Protein AF-W1I745-F1 (afdb_monomer)

pLDDT: mean 85.48, std 14.62, range [46.69, 97.88]

Solvent-accessible surface area (backbone atoms only — not comparable to full-atom values): 7265 Å² total; per-residue (Å²): 110,53,66,64,87,80,45,58,71,69,59,44,47,53,53,46,54,52,51,52,47,44,64,73,77,44,96,63,51,61,62,57,53,10,60,77,70,38,34,46,48,69,54,46,54,50,46,50,76,74,48,54,85,74,51,76,89,63,83,77,74,66,71,65,81,65,77,73,42,72,64,54,53,50,52,51,52,50,49,53,52,51,51,55,50,52,51,51,51,54,49,52,51,52,50,52,52,51,53,53,48,53,53,48,30,69,76,68,74,45,89,79,73,82,69,93,76,77,77,130

Radius of gyration: 29.62 Å; Cα contacts (8 Å, |Δi|>4): 57; chains: 1; bounding box: 60×28×73 Å

Nearest PDB structures (foldseek):
  7bhy-assembly2_C-2  TM=8.390E-01  e=2.705E-01  Bacillus subtilis subsp. subtilis str. 168
  1trr-assembly1_A  TM=7.266E-01  e=6.051E-01  Escherichia coli
  5duk-assembly1_B  TM=6.793E-01  e=5.394E-01  Thermoplasmatales archaeon SCGC AB-539-N05
  6fal-assembly1_A  TM=7.592E-01  e=2.025E+00  Escherichia coli
  6kta-assembly1_A  TM=5.229E-01  e=1.704E+00  Halalkalibacterium halodurans C-125

Structure (mmCIF, N/CA/C/O backbone):
data_AF-W1I745-F1
#
_entry.id   AF-W1I745-F1
#
loop_
_atom_site.group_PDB
_atom_site.id
_atom_site.type_symbol
_atom_site.label_atom_id
_atom_site.label_alt_id
_atom_site.label_comp_id
_atom_site.label_asym_id
_atom_site.label_entity_id
_atom_site.label_seq_id
_atom_site.pdbx_PDB_ins_code
_atom_site.Cartn_x
_atom_site.Cartn_y
_atom_site.Cartn_z
_atom_site.occupancy
_atom_site.B_iso_or_equiv
_atom_site.auth_seq_id
_atom_site.auth_comp_id
_atom_site.auth_asym_id
_atom_site.auth_atom_id
_atom_site.pdbx_PDB_model_num
ATOM 1 N N . MET A 1 1 ? 16.966 -16.358 -19.718 1.00 76.12 1 MET A N 1
ATOM 2 C CA . MET A 1 1 ? 16.629 -15.044 -20.311 1.00 76.12 1 MET A CA 1
ATOM 3 C C . MET A 1 1 ? 17.033 -15.021 -21.774 1.00 76.12 1 MET A C 1
ATOM 5 O O . MET A 1 1 ? 18.082 -15.553 -22.126 1.00 76.12 1 MET A O 1
ATOM 9 N N . ILE A 1 2 ? 16.193 -14.432 -22.615 1.00 85.62 2 ILE A N 1
ATOM 10 C CA . ILE A 1 2 ? 16.365 -14.340 -24.061 1.00 85.62 2 ILE A CA 1
ATOM 11 C C . ILE A 1 2 ? 17.478 -13.334 -24.376 1.00 85.62 2 ILE A C 1
ATOM 13 O O . ILE A 1 2 ? 17.542 -12.247 -23.798 1.00 85.62 2 ILE A O 1
ATOM 17 N N . LYS A 1 3 ? 18.360 -13.678 -25.321 1.00 87.69 3 LYS A N 1
ATOM 18 C CA . LYS A 1 3 ? 19.353 -12.741 -25.859 1.00 87.69 3 LYS A CA 1
ATOM 19 C C . LYS A 1 3 ? 18.639 -11.718 -26.746 1.00 87.69 3 LYS A C 1
ATOM 21 O O . LYS A 1 3 ? 18.401 -11.967 -27.922 1.00 87.69 3 LYS A O 1
ATOM 26 N N . PHE A 1 4 ? 18.303 -10.558 -26.187 1.00 86.69 4 PHE A N 1
ATOM 27 C CA . PHE A 1 4 ? 17.537 -9.519 -26.885 1.00 86.69 4 PHE A CA 1
ATOM 28 C C . PHE A 1 4 ? 18.124 -9.148 -28.256 1.00 86.69 4 PHE A C 1
ATOM 30 O O . PHE A 1 4 ? 17.391 -9.050 -29.233 1.00 86.69 4 PHE A O 1
ATOM 37 N N . GLN A 1 5 ? 19.450 -9.018 -28.364 1.00 86.56 5 GLN A N 1
ATOM 38 C CA . GLN A 1 5 ? 20.110 -8.602 -29.609 1.00 86.56 5 GLN A CA 1
ATOM 39 C C . GLN A 1 5 ? 20.100 -9.658 -30.722 1.00 86.56 5 GLN A C 1
ATOM 41 O O . GLN A 1 5 ? 20.265 -9.296 -31.883 1.00 86.56 5 GLN A O 1
ATOM 46 N N . SER A 1 6 ? 19.878 -10.938 -30.403 1.00 89.56 6 SER A N 1
ATOM 47 C CA . SER A 1 6 ? 19.775 -11.998 -31.415 1.00 89.56 6 SER A CA 1
ATOM 48 C C . SER A 1 6 ? 18.359 -12.161 -31.972 1.00 89.56 6 SER A C 1
ATOM 50 O O . SER A 1 6 ? 18.127 -13.034 -32.803 1.00 89.56 6 SER A O 1
ATOM 52 N N . LEU A 1 7 ? 17.393 -11.369 -31.497 1.00 91.44 7 LEU A N 1
ATOM 53 C CA . LEU A 1 7 ? 16.012 -11.448 -31.953 1.00 91.44 7 LEU A CA 1
ATOM 54 C C . LEU A 1 7 ? 15.789 -10.666 -33.260 1.00 91.44 7 LEU A C 1
ATOM 56 O O . LEU A 1 7 ? 16.389 -9.604 -33.467 1.00 91.44 7 LEU A O 1
ATOM 60 N N . PRO A 1 8 ? 14.851 -11.123 -34.112 1.00 93.88 8 PRO A N 1
ATOM 61 C CA . PRO A 1 8 ? 14.378 -10.351 -35.254 1.00 93.88 8 PRO A CA 1
ATOM 62 C C . PRO A 1 8 ? 13.912 -8.949 -34.848 1.00 93.88 8 PRO A C 1
ATOM 64 O O . PRO A 1 8 ? 13.378 -8.749 -33.754 1.00 93.88 8 PRO A O 1
ATOM 67 N N . ARG A 1 9 ? 14.062 -7.973 -35.754 1.00 91.94 9 ARG A N 1
ATOM 68 C CA . ARG A 1 9 ? 13.748 -6.556 -35.491 1.00 91.94 9 ARG A CA 1
ATOM 69 C C . ARG A 1 9 ? 12.343 -6.346 -34.911 1.00 91.94 9 ARG A C 1
ATOM 71 O O . ARG A 1 9 ? 12.217 -5.617 -33.937 1.00 91.94 9 ARG A O 1
ATOM 78 N N . HIS A 1 10 ? 11.329 -7.026 -35.447 1.00 93.44 10 HIS A N 1
ATOM 79 C CA . HIS A 1 10 ? 9.949 -6.923 -34.958 1.00 93.44 10 HIS A CA 1
ATOM 80 C C . HIS A 1 10 ? 9.793 -7.419 -33.511 1.00 93.44 10 HIS A C 1
ATOM 82 O O . HIS A 1 10 ? 9.121 -6.776 -32.715 1.00 93.44 10 HIS A O 1
ATOM 88 N N . LYS A 1 11 ? 10.471 -8.513 -33.128 1.00 93.00 11 LYS A N 1
ATOM 89 C CA . LYS A 1 11 ? 10.430 -9.027 -31.748 1.00 93.00 11 LYS A CA 1
ATOM 90 C C . LYS A 1 11 ? 11.156 -8.104 -30.774 1.00 93.00 11 LYS A C 1
ATOM 92 O O . LYS A 1 11 ? 10.702 -7.931 -29.650 1.00 93.00 11 LYS A O 1
ATOM 97 N N . ARG A 1 12 ? 12.269 -7.493 -31.202 1.00 93.44 12 ARG A N 1
ATOM 98 C CA . ARG A 1 12 ? 12.967 -6.480 -30.393 1.00 93.44 12 ARG A CA 1
ATOM 99 C C . ARG A 1 12 ? 12.101 -5.250 -30.154 1.00 93.44 12 ARG A C 1
ATOM 101 O O . ARG A 1 12 ? 12.136 -4.715 -29.053 1.00 93.44 12 ARG A O 1
ATOM 108 N N . GLN A 1 13 ? 11.348 -4.827 -31.167 1.00 93.44 13 GLN A N 1
ATOM 109 C CA . GLN A 1 13 ? 10.419 -3.710 -31.034 1.00 93.44 13 GLN A CA 1
ATOM 110 C C . GLN A 1 13 ? 9.292 -4.051 -30.054 1.00 93.44 13 GLN A C 1
ATOM 112 O O . GLN A 1 13 ? 9.110 -3.320 -29.096 1.00 93.44 13 GLN A O 1
ATOM 117 N N . ALA A 1 14 ? 8.651 -5.214 -30.201 1.00 95.19 14 ALA A N 1
ATOM 118 C CA . ALA A 1 14 ? 7.588 -5.642 -29.291 1.00 95.19 14 ALA A CA 1
ATOM 119 C C . ALA A 1 14 ? 8.040 -5.686 -27.818 1.00 95.19 14 ALA A C 1
ATOM 121 O O . ALA A 1 14 ? 7.350 -5.179 -26.943 1.00 95.19 14 ALA A O 1
ATOM 122 N N . ILE A 1 15 ? 9.230 -6.237 -27.543 1.00 95.06 15 ILE A N 1
ATOM 123 C CA . ILE A 1 15 ? 9.796 -6.246 -26.184 1.00 95.06 15 ILE A CA 1
ATOM 124 C C . ILE A 1 15 ? 10.091 -4.822 -25.702 1.00 95.06 15 ILE A C 1
ATOM 126 O O . ILE A 1 15 ? 9.866 -4.515 -24.539 1.00 95.06 15 ILE A O 1
ATOM 130 N N . ARG A 1 16 ? 10.615 -3.949 -26.571 1.00 94.69 16 ARG A N 1
ATOM 131 C CA . ARG A 1 16 ? 10.884 -2.552 -26.212 1.00 94.69 16 ARG A CA 1
ATOM 132 C C . ARG A 1 16 ? 9.602 -1.839 -25.796 1.00 94.69 16 ARG A C 1
ATOM 134 O O . ARG A 1 16 ? 9.600 -1.214 -24.741 1.00 94.69 16 ARG A O 1
ATOM 141 N N . ASP A 1 17 ? 8.561 -1.946 -26.612 1.00 94.38 17 ASP A N 1
ATOM 142 C CA . ASP A 1 17 ? 7.283 -1.277 -26.381 1.00 94.38 17 ASP A CA 1
ATOM 143 C C . ASP A 1 17 ? 6.659 -1.765 -25.069 1.00 94.38 17 ASP A C 1
ATOM 145 O O . ASP A 1 17 ? 6.230 -0.956 -24.251 1.00 94.38 17 ASP A O 1
ATOM 149 N N . GLU A 1 18 ? 6.719 -3.072 -24.807 1.00 94.75 18 GLU A N 1
ATOM 150 C CA . GLU A 1 18 ? 6.193 -3.659 -23.574 1.00 94.75 18 GLU A CA 1
ATOM 151 C C . GLU A 1 18 ? 6.995 -3.255 -22.326 1.00 94.75 18 GLU A C 1
ATOM 153 O O . GLU A 1 18 ? 6.412 -2.929 -21.292 1.00 94.75 18 GLU A O 1
ATOM 158 N N . VAL A 1 19 ? 8.331 -3.194 -22.417 1.00 95.00 19 VAL A N 1
ATOM 159 C CA . VAL A 1 19 ? 9.179 -2.678 -21.328 1.00 95.00 19 VAL A CA 1
ATOM 160 C C . VAL A 1 19 ? 8.860 -1.215 -21.025 1.00 95.00 19 VAL A C 1
ATOM 162 O O . VAL A 1 19 ? 8.768 -0.845 -19.855 1.00 95.00 19 VAL A O 1
ATOM 165 N N . LEU A 1 20 ? 8.694 -0.381 -22.054 1.00 93.00 20 LEU A N 1
ATOM 166 C CA . LEU A 1 20 ? 8.358 1.033 -21.880 1.00 93.00 20 LEU A CA 1
ATOM 167 C C . LEU A 1 20 ? 6.952 1.213 -21.297 1.00 93.00 20 LEU A C 1
ATOM 169 O O . LEU A 1 20 ? 6.774 2.043 -20.409 1.00 93.00 20 LEU A O 1
ATOM 173 N N . ARG A 1 21 ? 5.987 0.395 -21.732 1.00 92.31 21 ARG A N 1
ATOM 174 C CA . ARG A 1 21 ? 4.629 0.361 -21.185 1.00 92.31 21 ARG A CA 1
ATOM 175 C C . ARG A 1 21 ? 4.633 0.006 -19.699 1.00 92.31 21 ARG A C 1
ATOM 177 O O . ARG A 1 21 ? 4.096 0.761 -18.897 1.00 92.31 21 ARG A O 1
ATOM 184 N N . MET A 1 22 ? 5.296 -1.087 -19.307 1.00 91.50 22 MET A N 1
ATOM 185 C CA . MET A 1 22 ? 5.408 -1.469 -17.891 1.00 91.50 22 MET A CA 1
ATOM 186 C C . MET A 1 22 ? 6.117 -0.395 -17.066 1.00 91.50 22 MET A C 1
ATOM 188 O O . MET A 1 22 ? 5.673 -0.082 -15.967 1.00 91.50 22 MET A O 1
ATOM 192 N N . TYR A 1 23 ? 7.187 0.200 -17.598 1.00 89.94 23 TYR A N 1
ATOM 193 C CA . TYR A 1 23 ? 7.904 1.281 -16.923 1.00 89.94 23 TYR A CA 1
ATOM 194 C C . TYR A 1 23 ? 7.030 2.525 -16.680 1.00 89.94 23 TYR A C 1
ATOM 196 O O . TYR A 1 23 ? 7.215 3.200 -15.671 1.00 89.94 23 TYR A O 1
ATOM 204 N N . ALA A 1 24 ? 6.103 2.839 -17.591 1.00 87.06 24 ALA A N 1
ATOM 205 C CA . ALA A 1 24 ? 5.233 4.010 -17.485 1.00 87.06 24 ALA A CA 1
ATOM 206 C C . ALA A 1 24 ? 3.954 3.757 -16.668 1.00 87.06 24 ALA A C 1
ATOM 208 O O . ALA A 1 24 ? 3.486 4.653 -15.970 1.00 87.06 24 ALA A O 1
ATOM 209 N N . GLU A 1 25 ? 3.377 2.558 -16.768 1.00 87.50 25 GLU A N 1
ATOM 210 C CA . GLU A 1 25 ? 2.040 2.247 -16.240 1.00 87.50 25 GLU A CA 1
ATOM 211 C C . GLU A 1 25 ? 2.058 1.487 -14.906 1.00 87.50 25 GLU A C 1
ATOM 213 O O . GLU A 1 25 ? 1.020 1.384 -14.252 1.00 87.50 25 GLU A O 1
ATOM 218 N N . THR A 1 26 ? 3.200 0.923 -14.496 1.00 85.06 26 THR A N 1
ATOM 219 C CA . THR A 1 26 ? 3.286 0.039 -13.321 1.00 85.06 26 THR A CA 1
ATOM 220 C C . THR A 1 26 ? 4.376 0.473 -12.340 1.00 85.06 26 THR A C 1
ATOM 222 O O . THR A 1 26 ? 5.390 1.038 -12.735 1.00 85.06 26 THR A O 1
ATOM 225 N N . ASP A 1 27 ? 4.207 0.135 -11.058 1.00 83.62 27 ASP A N 1
ATOM 226 C CA . ASP A 1 27 ? 5.208 0.350 -9.996 1.00 83.62 27 ASP A CA 1
ATOM 227 C C . ASP A 1 27 ? 6.272 -0.775 -9.934 1.00 83.62 27 ASP A C 1
ATOM 229 O O . ASP A 1 27 ? 6.906 -1.006 -8.902 1.00 83.62 27 ASP A O 1
ATOM 233 N N . MET A 1 28 ? 6.473 -1.508 -11.034 1.00 87.62 28 MET A N 1
ATOM 234 C CA . MET A 1 28 ? 7.415 -2.627 -11.085 1.00 87.62 28 MET A CA 1
ATOM 235 C C . MET A 1 28 ? 8.868 -2.142 -11.101 1.00 87.62 28 MET A C 1
ATOM 237 O O . MET A 1 28 ? 9.251 -1.206 -11.807 1.00 87.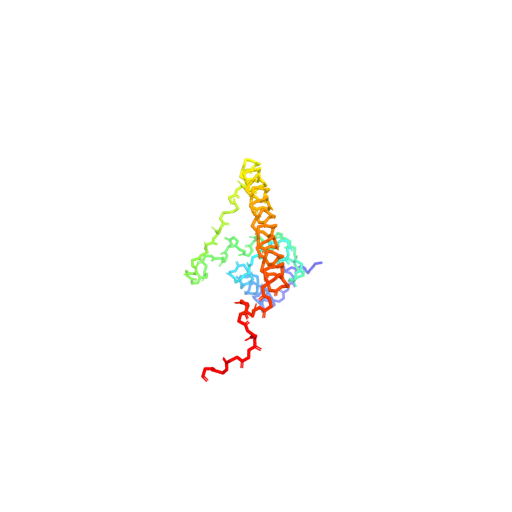62 28 MET A O 1
ATOM 241 N N . SER A 1 29 ? 9.726 -2.835 -10.360 1.00 92.00 29 SER A N 1
ATOM 242 C CA . SER A 1 29 ? 11.172 -2.663 -10.445 1.00 92.00 29 SER A CA 1
ATOM 243 C C . SER A 1 29 ? 11.719 -3.181 -11.778 1.00 92.00 29 SER A C 1
ATOM 245 O O . SER A 1 29 ? 11.133 -4.033 -12.445 1.00 92.00 29 SER A O 1
ATOM 247 N N . TYR A 1 30 ? 12.915 -2.724 -12.161 1.00 93.38 30 TYR A N 1
ATOM 248 C CA . TYR A 1 30 ? 13.554 -3.181 -13.401 1.00 93.38 30 TYR A CA 1
ATOM 249 C C . TYR A 1 30 ? 13.817 -4.694 -13.410 1.00 93.38 30 TYR A C 1
ATOM 251 O O . TYR A 1 30 ? 13.836 -5.296 -14.482 1.00 93.38 30 TYR A O 1
ATOM 259 N N . GLY A 1 31 ? 14.018 -5.302 -12.235 1.00 93.25 31 GLY A N 1
ATOM 260 C CA . GLY A 1 31 ? 14.162 -6.751 -12.090 1.00 93.25 31 GLY A CA 1
ATOM 261 C C . GLY A 1 31 ? 12.867 -7.481 -12.422 1.00 93.25 31 GLY A C 1
ATOM 262 O O . GLY A 1 31 ? 12.875 -8.375 -13.262 1.00 93.25 31 GLY A O 1
ATOM 263 N N . GLU A 1 32 ? 11.749 -7.029 -11.856 1.00 92.94 32 GLU A N 1
ATOM 264 C CA . GLU A 1 32 ? 10.426 -7.599 -12.129 1.00 92.94 32 GLU A CA 1
ATOM 265 C C . GLU A 1 32 ? 10.038 -7.431 -13.607 1.00 92.94 32 GLU A C 1
ATOM 267 O O . GLU A 1 32 ? 9.588 -8.383 -14.243 1.00 92.94 32 GLU A O 1
ATOM 272 N N . ILE A 1 33 ? 10.302 -6.264 -14.209 1.00 95.44 33 ILE A N 1
ATOM 273 C CA . ILE A 1 33 ? 10.084 -6.038 -15.651 1.00 95.44 33 ILE A CA 1
ATOM 274 C C . ILE A 1 33 ? 10.939 -7.002 -16.490 1.00 95.44 33 ILE A C 1
ATOM 276 O O . ILE A 1 33 ? 10.473 -7.533 -17.503 1.00 95.44 33 ILE A O 1
ATOM 280 N N . ALA A 1 34 ? 12.189 -7.245 -16.086 1.00 95.44 34 ALA A N 1
ATOM 281 C CA . ALA A 1 34 ? 13.090 -8.161 -16.779 1.00 95.44 34 ALA A CA 1
ATOM 282 C C . ALA A 1 34 ? 12.602 -9.615 -16.706 1.00 95.44 34 ALA A C 1
ATOM 284 O O . ALA A 1 34 ? 12.649 -10.321 -17.715 1.00 95.44 34 ALA A O 1
ATOM 285 N N . GLU A 1 35 ? 12.103 -10.042 -15.545 1.00 95.00 35 GLU A N 1
ATOM 286 C CA . GLU A 1 35 ? 11.522 -11.370 -15.337 1.00 95.00 35 GLU A CA 1
ATOM 287 C C . GLU A 1 35 ? 10.280 -11.586 -16.204 1.00 95.00 35 GLU A C 1
ATOM 289 O O . GLU A 1 35 ? 10.238 -12.565 -16.953 1.00 95.00 35 GLU A O 1
ATOM 294 N N . VAL A 1 36 ? 9.326 -10.646 -16.192 1.00 95.06 36 VAL A N 1
ATOM 295 C CA . VAL A 1 36 ? 8.092 -10.745 -16.995 1.00 95.06 36 VAL A CA 1
ATOM 296 C C . VAL A 1 36 ? 8.393 -10.798 -18.491 1.00 95.06 36 VAL A C 1
ATOM 298 O O . VAL A 1 36 ? 7.834 -11.618 -19.216 1.00 95.06 36 VAL A O 1
ATOM 301 N N . ASN A 1 37 ? 9.318 -9.962 -18.962 1.00 93.00 37 ASN A N 1
ATOM 302 C CA . ASN A 1 37 ? 9.690 -9.921 -20.377 1.00 93.00 37 ASN A CA 1
ATOM 303 C C . ASN A 1 37 ? 10.723 -10.998 -20.759 1.00 93.00 37 ASN A C 1
ATOM 305 O O . ASN A 1 37 ? 11.137 -11.087 -21.918 1.00 93.00 37 ASN A O 1
ATOM 309 N N . GLY A 1 38 ? 11.180 -11.813 -19.800 1.00 94.12 38 GLY A N 1
ATOM 310 C CA . GLY A 1 38 ? 12.166 -12.870 -20.011 1.00 94.12 38 GLY A CA 1
ATOM 311 C C . GLY A 1 38 ? 13.530 -12.370 -20.501 1.00 94.12 38 GLY A C 1
ATOM 312 O O . GLY A 1 38 ? 14.283 -13.146 -21.100 1.00 94.12 38 GLY A O 1
ATOM 313 N N . VAL A 1 39 ? 13.871 -11.101 -20.272 1.00 94.81 39 VAL A N 1
ATOM 314 C CA . VAL A 1 39 ? 15.122 -10.454 -20.706 1.00 94.81 39 VAL A CA 1
ATOM 315 C C . VAL A 1 39 ? 16.066 -10.217 -19.530 1.00 94.81 39 VAL A C 1
ATOM 317 O O . VAL A 1 39 ? 15.714 -10.392 -18.374 1.00 94.81 39 VAL A O 1
ATOM 320 N N . GLN A 1 40 ? 17.311 -9.844 -19.820 1.00 94.75 40 GLN A N 1
ATOM 321 C CA . GLN A 1 40 ? 18.263 -9.465 -18.775 1.00 94.75 40 GLN A CA 1
ATOM 322 C C . GLN A 1 40 ? 17.951 -8.076 -18.221 1.00 94.75 40 GLN A C 1
ATOM 324 O O . GLN A 1 40 ? 17.606 -7.180 -18.989 1.00 94.75 40 GLN A O 1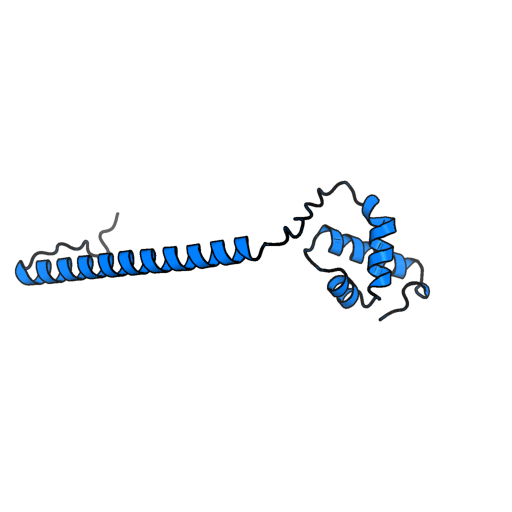
ATOM 329 N N . LEU A 1 41 ? 18.206 -7.862 -16.925 1.00 94.00 41 LEU A N 1
ATOM 330 C CA . LEU A 1 41 ? 18.095 -6.550 -16.269 1.00 94.00 41 LEU A CA 1
ATOM 331 C C . LEU A 1 41 ? 18.802 -5.442 -17.068 1.00 94.00 41 LEU A C 1
ATOM 333 O O . LEU A 1 41 ? 18.231 -4.393 -17.341 1.00 94.00 41 LEU A O 1
ATOM 337 N N . ARG A 1 42 ? 20.021 -5.719 -17.550 1.00 94.38 42 ARG A N 1
ATOM 338 C CA . ARG A 1 42 ? 20.800 -4.797 -18.397 1.00 94.38 42 ARG A CA 1
ATOM 339 C C . ARG A 1 42 ? 20.081 -4.389 -19.685 1.00 94.38 42 ARG A C 1
ATOM 341 O O . ARG A 1 42 ? 20.312 -3.300 -20.197 1.00 94.38 42 ARG A O 1
ATOM 348 N N . THR A 1 43 ? 19.228 -5.262 -20.221 1.00 94.75 43 THR A N 1
ATOM 349 C CA . THR A 1 43 ? 18.415 -4.967 -21.409 1.00 94.75 43 THR A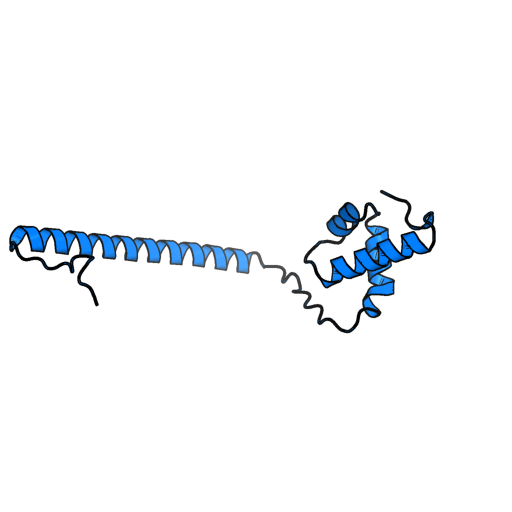 CA 1
ATOM 350 C C . THR A 1 43 ? 17.313 -3.973 -21.067 1.00 94.75 43 THR A C 1
ATOM 352 O O . THR A 1 43 ? 17.107 -3.029 -21.822 1.00 94.75 43 THR A O 1
ATOM 355 N N . VAL A 1 44 ? 16.657 -4.144 -19.917 1.00 95.75 44 VAL A N 1
ATOM 356 C CA . VAL A 1 44 ? 15.650 -3.203 -19.407 1.00 95.75 44 VAL A CA 1
ATOM 357 C C . VAL A 1 44 ? 16.285 -1.836 -19.140 1.00 95.75 44 VAL A C 1
ATOM 359 O O . VAL A 1 44 ? 15.808 -0.835 -19.667 1.00 95.75 44 VAL A O 1
ATOM 362 N N . GLU A 1 45 ? 17.428 -1.795 -18.441 1.00 93.88 45 GLU A N 1
ATOM 363 C CA . GLU A 1 45 ? 18.205 -0.563 -18.216 1.00 93.88 45 GLU A CA 1
ATOM 364 C C . GLU A 1 45 ? 18.563 0.139 -19.531 1.00 93.88 45 GLU A C 1
ATOM 366 O O . GLU A 1 45 ? 18.406 1.352 -19.661 1.00 93.88 45 GLU A O 1
ATOM 371 N N . TYR A 1 46 ? 19.042 -0.624 -20.519 1.00 94.19 46 TYR A N 1
ATOM 372 C CA . TYR A 1 46 ? 19.370 -0.099 -21.839 1.00 94.19 46 TYR A CA 1
ATOM 373 C C . TYR A 1 46 ? 18.138 0.480 -22.542 1.00 94.19 46 TYR A C 1
ATOM 375 O O . TYR A 1 46 ? 18.234 1.572 -23.100 1.00 94.19 46 TYR A O 1
ATOM 383 N N . ILE A 1 47 ? 17.002 -0.222 -22.527 1.00 94.12 47 ILE A N 1
ATOM 384 C CA . ILE A 1 47 ? 15.776 0.237 -23.187 1.00 94.12 47 ILE A CA 1
ATOM 385 C C . ILE A 1 47 ? 15.299 1.544 -22.553 1.00 94.12 47 ILE A C 1
ATOM 387 O O . ILE A 1 47 ? 15.148 2.544 -23.248 1.00 94.12 47 ILE A O 1
ATOM 391 N N . ILE A 1 48 ? 15.137 1.565 -21.232 1.00 92.12 48 ILE A N 1
ATOM 392 C CA . ILE A 1 48 ? 14.613 2.733 -20.518 1.00 92.12 48 ILE A CA 1
ATOM 393 C C . ILE A 1 48 ? 15.550 3.932 -20.701 1.00 92.12 48 ILE A C 1
ATOM 395 O O .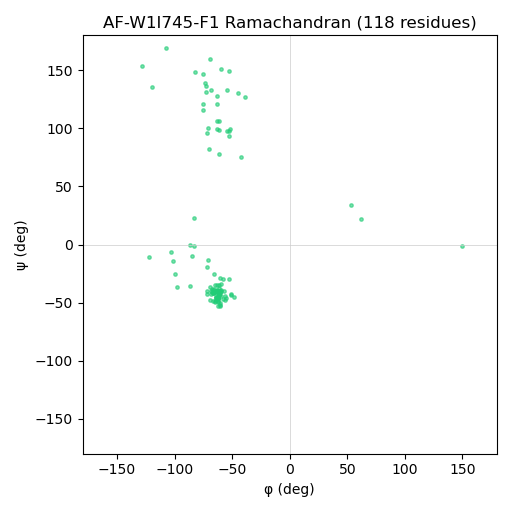 ILE A 1 48 ? 15.096 5.019 -21.041 1.00 92.12 48 ILE A O 1
ATOM 399 N N . ARG A 1 49 ? 16.869 3.741 -20.562 1.00 90.69 49 ARG A N 1
ATOM 400 C CA . ARG A 1 49 ? 17.846 4.833 -20.706 1.00 90.69 49 ARG A CA 1
ATOM 401 C C . ARG A 1 49 ? 17.823 5.500 -22.084 1.00 90.69 49 ARG A C 1
ATOM 403 O O . ARG A 1 49 ? 18.113 6.687 -22.159 1.00 90.69 49 ARG A O 1
ATOM 410 N N . ASN A 1 50 ? 17.553 4.749 -23.152 1.00 91.62 50 ASN A N 1
ATOM 411 C CA . ASN A 1 50 ? 17.633 5.273 -24.520 1.00 91.62 50 ASN A CA 1
ATOM 412 C C . ASN A 1 50 ? 16.276 5.667 -25.116 1.00 91.62 50 ASN A C 1
ATOM 414 O O . ASN A 1 50 ? 16.263 6.493 -26.017 1.00 91.62 50 ASN A O 1
ATOM 418 N N . PHE A 1 51 ? 15.168 5.079 -24.653 1.00 89.94 51 PHE A N 1
ATOM 419 C CA . PHE A 1 51 ? 13.858 5.229 -25.303 1.00 89.94 51 PHE A CA 1
ATOM 420 C C . PHE A 1 51 ? 12.769 5.808 -24.389 1.00 89.94 51 PHE A C 1
ATOM 422 O O . PHE A 1 51 ? 11.717 6.191 -24.884 1.00 89.94 51 PHE A O 1
ATOM 429 N N . ALA A 1 52 ? 12.982 5.928 -23.070 1.00 86.38 52 ALA A N 1
ATOM 430 C CA . ALA A 1 52 ? 11.942 6.464 -22.180 1.00 86.38 52 ALA A CA 1
ATOM 431 C C . ALA A 1 52 ? 11.608 7.942 -22.445 1.00 86.38 52 ALA A C 1
ATOM 433 O O . ALA A 1 52 ? 10.493 8.362 -22.164 1.00 86.38 52 ALA A O 1
ATOM 434 N N . SER A 1 53 ? 12.539 8.718 -23.006 1.00 81.25 53 SER A N 1
ATOM 435 C CA . SER A 1 53 ? 12.297 10.110 -23.412 1.00 81.25 53 SER A CA 1
ATOM 436 C C . SER A 1 53 ? 11.384 10.247 -24.634 1.00 81.25 53 SER A C 1
ATOM 438 O O . SER A 1 53 ? 10.954 11.351 -24.941 1.00 81.25 53 SER A O 1
ATOM 440 N N . GLU A 1 54 ? 11.132 9.156 -25.362 1.00 80.06 54 GLU A N 1
ATOM 441 C CA . GLU A 1 54 ? 10.228 9.135 -26.520 1.00 80.06 54 GLU A CA 1
ATOM 442 C C . GLU A 1 54 ? 8.763 8.937 -26.104 1.00 80.06 54 GLU A C 1
ATOM 444 O O . GLU A 1 54 ? 7.862 9.078 -26.931 1.00 80.06 54 GLU A O 1
ATOM 449 N N . LEU A 1 55 ? 8.510 8.606 -24.832 1.00 76.62 55 LEU A N 1
ATOM 450 C CA . LEU A 1 55 ? 7.156 8.503 -24.309 1.00 76.62 55 LEU A CA 1
ATOM 451 C C . LEU A 1 55 ? 6.531 9.907 -24.252 1.00 76.62 55 LEU A C 1
ATOM 453 O O . LEU A 1 55 ? 7.188 10.834 -23.770 1.00 76.62 55 LEU A O 1
ATOM 457 N N . PRO A 1 56 ? 5.284 10.092 -24.738 1.00 70.75 56 PRO A N 1
ATOM 458 C CA . PRO A 1 56 ? 4.577 11.359 -24.566 1.00 70.75 56 PRO A CA 1
ATOM 459 C C . PRO A 1 56 ? 4.560 11.668 -23.073 1.00 70.75 56 PRO A C 1
ATOM 461 O O . PRO A 1 56 ? 4.285 10.741 -22.323 1.00 70.75 56 PRO A O 1
ATOM 464 N N . GLU A 1 57 ? 4.892 12.905 -22.676 1.00 59.19 57 GLU A N 1
ATOM 465 C CA . GLU A 1 57 ? 5.006 13.416 -21.294 1.00 59.19 57 GLU A CA 1
ATOM 466 C C . GLU A 1 57 ? 3.862 12.929 -20.380 1.00 59.19 57 GLU A C 1
ATOM 468 O O . GLU A 1 57 ? 2.928 13.650 -20.036 1.00 59.19 57 GLU A O 1
ATOM 473 N N . THR A 1 58 ? 3.914 11.668 -19.971 1.00 51.50 58 THR A N 1
ATOM 474 C CA . THR A 1 58 ? 3.201 11.149 -18.827 1.00 51.50 58 THR A CA 1
ATOM 475 C C . THR A 1 58 ? 4.005 11.687 -17.666 1.00 51.50 58 THR A C 1
ATOM 477 O O . THR A 1 58 ? 5.209 11.411 -17.626 1.00 51.50 58 THR A O 1
ATOM 480 N N . PRO A 1 59 ? 3.414 12.471 -16.752 1.00 48.09 59 PRO A N 1
ATOM 481 C CA . PRO A 1 59 ? 4.128 12.936 -15.585 1.00 48.09 59 PRO A CA 1
ATOM 482 C C . PRO A 1 59 ? 4.527 11.681 -14.825 1.00 48.09 59 PRO A C 1
ATOM 484 O O . PRO A 1 59 ? 3.718 11.078 -14.121 1.00 48.09 59 PRO A O 1
ATOM 487 N N . ILE A 1 60 ? 5.774 11.249 -15.012 1.00 52.34 60 ILE A N 1
ATOM 488 C 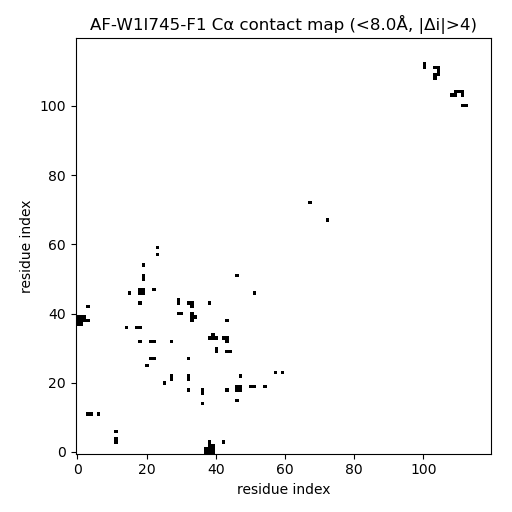CA . ILE A 1 60 ? 6.375 10.193 -14.224 1.00 52.34 60 ILE A CA 1
ATOM 489 C C . ILE A 1 60 ? 6.555 10.862 -12.870 1.00 52.34 60 ILE A C 1
ATOM 491 O O . ILE A 1 60 ? 7.617 11.395 -12.546 1.00 52.34 60 ILE A O 1
ATOM 495 N N . MET A 1 61 ? 5.484 10.883 -12.076 1.00 46.69 61 MET A N 1
ATOM 496 C CA . MET A 1 61 ? 5.581 10.962 -10.637 1.00 46.69 61 MET A CA 1
ATOM 497 C C . MET A 1 61 ? 6.340 9.704 -10.236 1.00 46.69 61 MET A C 1
ATOM 499 O O . MET A 1 61 ? 5.782 8.738 -9.729 1.00 46.69 61 MET A O 1
ATOM 503 N N . ARG A 1 62 ? 7.665 9.738 -10.418 1.00 49.12 62 ARG A N 1
ATOM 504 C CA . ARG A 1 62 ? 8.548 9.102 -9.472 1.00 49.12 62 ARG A CA 1
ATOM 505 C C . ARG A 1 62 ? 8.131 9.744 -8.165 1.00 49.12 62 ARG A C 1
ATOM 507 O O . ARG A 1 62 ? 8.582 10.838 -7.826 1.00 49.12 62 ARG A O 1
ATOM 514 N N . LYS A 1 63 ? 7.281 9.050 -7.409 1.00 51.72 63 LYS A N 1
ATOM 515 C CA . LYS A 1 63 ? 7.500 9.035 -5.979 1.00 51.72 63 LYS A CA 1
ATOM 516 C C . LYS A 1 63 ? 8.960 8.627 -5.897 1.00 51.72 63 LYS A C 1
ATOM 518 O O . LYS A 1 63 ? 9.303 7.466 -6.112 1.00 51.72 63 LYS A O 1
ATOM 523 N N . LYS A 1 64 ? 9.851 9.614 -5.712 1.00 47.25 64 LYS A N 1
ATOM 524 C CA . LYS A 1 64 ? 11.129 9.344 -5.071 1.00 47.25 64 LYS A CA 1
ATOM 525 C C . LYS A 1 64 ? 10.741 8.355 -3.986 1.00 47.25 64 LYS A C 1
ATOM 527 O O . LYS A 1 64 ? 9.778 8.623 -3.260 1.00 47.25 64 LYS A O 1
ATOM 532 N N . LYS A 1 65 ? 11.405 7.201 -3.930 1.00 49.69 65 LYS A N 1
ATOM 533 C CA . LYS A 1 65 ? 11.515 6.522 -2.649 1.00 49.69 65 LYS A CA 1
ATOM 534 C C . LYS A 1 65 ? 12.062 7.616 -1.748 1.00 49.69 65 LYS A C 1
ATOM 536 O O . LYS A 1 65 ? 13.228 7.976 -1.845 1.00 49.69 65 LYS A O 1
ATOM 541 N N . GLN A 1 66 ? 11.160 8.320 -1.077 1.00 53.97 66 GLN A N 1
ATOM 542 C CA . GLN A 1 66 ? 11.507 9.123 0.053 1.00 53.97 66 GLN A CA 1
ATOM 543 C C . GLN A 1 66 ? 12.041 8.032 0.946 1.00 53.97 66 GLN A C 1
ATOM 545 O O . GLN A 1 66 ? 11.290 7.104 1.255 1.00 53.97 66 GLN A O 1
ATOM 550 N N . ASP A 1 67 ? 13.364 8.003 1.096 1.00 54.19 67 ASP A N 1
ATOM 551 C CA . ASP A 1 67 ? 14.020 7.097 2.017 1.00 54.19 67 ASP A CA 1
ATOM 552 C C . ASP A 1 67 ? 13.298 7.347 3.331 1.00 54.19 67 ASP A C 1
ATOM 554 O O . ASP A 1 67 ? 13.482 8.394 3.947 1.00 54.19 67 ASP A O 1
ATOM 558 N N . VAL A 1 68 ? 12.323 6.482 3.632 1.00 59.94 68 VAL A N 1
ATOM 559 C CA . VAL A 1 68 ? 11.496 6.599 4.821 1.00 59.94 68 VAL A CA 1
ATOM 560 C C . VAL A 1 68 ? 12.513 6.426 5.919 1.00 59.94 68 VAL A C 1
ATOM 562 O O . VAL A 1 68 ? 13.072 5.336 6.070 1.00 59.94 68 VAL A O 1
ATOM 565 N N . SER A 1 69 ? 12.842 7.532 6.579 1.00 72.44 69 SER A N 1
ATOM 566 C CA . SER A 1 69 ? 13.873 7.524 7.597 1.00 72.44 69 SER A CA 1
ATOM 567 C C . SER A 1 69 ? 13.442 6.535 8.675 1.00 72.44 69 SER A C 1
ATOM 569 O O . SER A 1 69 ? 12.245 6.339 8.917 1.00 72.44 69 SER A O 1
ATOM 571 N N . GLU A 1 70 ? 14.396 5.912 9.362 1.00 77.12 70 GLU A N 1
ATOM 572 C CA . GLU A 1 70 ? 14.070 5.136 10.562 1.00 77.12 70 GLU A CA 1
ATOM 573 C C . GLU A 1 70 ? 13.258 5.985 11.558 1.00 77.12 70 GLU A C 1
ATOM 575 O O . GLU A 1 70 ? 12.386 5.466 12.254 1.00 77.12 70 GLU A O 1
ATOM 580 N N . GLU A 1 71 ? 13.465 7.306 11.557 1.00 80.69 71 GLU A N 1
ATOM 581 C CA . GLU A 1 71 ? 12.673 8.274 12.318 1.00 80.69 71 GLU A CA 1
ATOM 582 C C . GLU A 1 71 ? 11.206 8.328 11.869 1.00 80.69 71 GLU A C 1
ATOM 584 O O . GLU A 1 71 ? 10.317 8.266 12.720 1.00 80.69 71 GLU A O 1
ATOM 589 N N . ASP A 1 72 ? 10.931 8.355 10.561 1.00 82.69 72 ASP A N 1
ATOM 590 C CA . ASP A 1 72 ? 9.564 8.342 10.020 1.00 82.69 72 ASP A CA 1
ATOM 591 C C . ASP A 1 72 ? 8.850 7.034 10.377 1.00 82.69 72 ASP A C 1
ATOM 593 O O . ASP A 1 72 ? 7.675 7.017 10.757 1.00 82.69 72 ASP A O 1
ATOM 597 N N . TYR A 1 73 ? 9.577 5.916 10.307 1.00 85.88 73 TYR A N 1
ATOM 598 C CA . TYR A 1 73 ? 9.046 4.608 10.670 1.00 85.88 73 TYR A CA 1
ATOM 599 C C . TYR A 1 73 ? 8.729 4.509 12.168 1.00 85.88 73 TYR A C 1
ATOM 601 O O . TYR A 1 73 ? 7.679 3.986 12.560 1.00 85.88 73 TYR A O 1
ATOM 609 N N . ASN A 1 74 ? 9.607 5.048 13.015 1.00 90.38 74 ASN A N 1
ATOM 610 C CA . ASN A 1 74 ? 9.406 5.103 14.459 1.00 90.38 74 ASN A CA 1
ATOM 611 C C . ASN A 1 74 ? 8.246 6.034 14.836 1.00 90.38 74 ASN A C 1
ATOM 613 O O . ASN A 1 74 ? 7.412 5.654 15.663 1.00 90.38 74 ASN A O 1
ATOM 617 N N . ALA A 1 75 ? 8.133 7.198 14.190 1.00 93.19 75 ALA A N 1
ATOM 618 C CA . ALA A 1 75 ? 7.013 8.117 14.370 1.00 93.19 75 ALA A CA 1
ATOM 619 C C . ALA A 1 75 ? 5.680 7.448 13.997 1.00 93.19 75 ALA A C 1
ATOM 621 O O . ALA A 1 75 ? 4.720 7.493 14.770 1.00 93.19 75 ALA A O 1
ATOM 622 N N . LEU A 1 76 ? 5.640 6.727 12.873 1.00 93.69 76 LEU A N 1
ATOM 623 C CA . LEU A 1 76 ? 4.447 5.999 12.446 1.00 93.69 76 LEU A CA 1
ATOM 624 C C . LEU A 1 76 ? 4.063 4.881 13.432 1.00 93.69 76 LEU A C 1
ATOM 626 O O . LEU A 1 76 ? 2.885 4.693 13.740 1.00 93.69 76 LEU A O 1
ATOM 630 N N . ARG A 1 77 ? 5.042 4.152 13.983 1.00 93.75 77 ARG A N 1
ATOM 631 C CA . ARG A 1 77 ? 4.795 3.132 15.021 1.00 93.75 77 ARG A CA 1
ATOM 632 C C . ARG A 1 77 ? 4.263 3.730 16.322 1.00 93.75 77 ARG A C 1
ATOM 634 O O . ARG A 1 77 ? 3.375 3.133 16.946 1.00 93.75 77 ARG A O 1
ATOM 641 N N . ALA A 1 78 ? 4.788 4.882 16.733 1.00 95.44 78 ALA A N 1
ATOM 642 C CA . ALA A 1 78 ? 4.304 5.603 17.904 1.00 95.44 78 ALA A CA 1
ATOM 643 C C . ALA A 1 78 ? 2.842 6.034 17.708 1.00 95.44 78 ALA A C 1
ATOM 645 O O . ALA A 1 78 ? 2.004 5.777 18.576 1.00 95.44 78 ALA A O 1
ATOM 646 N N . GLU A 1 79 ? 2.516 6.567 16.529 1.00 95.38 79 GLU A N 1
ATOM 647 C CA . GLU A 1 79 ? 1.158 6.980 16.177 1.00 95.38 79 GLU A CA 1
ATOM 648 C C . GLU A 1 79 ? 0.182 5.796 16.174 1.00 95.38 79 GLU A C 1
ATOM 650 O O . GLU A 1 79 ? -0.868 5.850 16.815 1.00 95.38 79 GLU A O 1
ATOM 655 N N . ILE A 1 80 ? 0.557 4.667 15.560 1.00 96.62 80 ILE A N 1
ATOM 656 C CA . ILE A 1 80 ? -0.251 3.436 15.581 1.00 96.62 80 ILE A CA 1
ATOM 657 C C . ILE A 1 80 ? -0.521 2.979 17.019 1.00 96.62 80 ILE A C 1
ATOM 659 O O . ILE A 1 80 ? -1.621 2.524 17.342 1.00 96.62 80 ILE A O 1
ATOM 663 N N . THR A 1 81 ? 0.476 3.079 17.895 1.00 96.81 81 THR A N 1
ATOM 664 C CA . THR A 1 81 ? 0.339 2.675 19.298 1.00 96.81 81 THR A CA 1
ATOM 665 C C . THR A 1 81 ? -0.607 3.607 20.052 1.00 96.81 81 THR A C 1
ATOM 667 O O . THR A 1 81 ? -1.468 3.120 20.794 1.00 96.81 81 THR A O 1
ATOM 670 N N . ARG A 1 82 ? -0.499 4.924 19.824 1.00 97.88 82 ARG A N 1
ATOM 671 C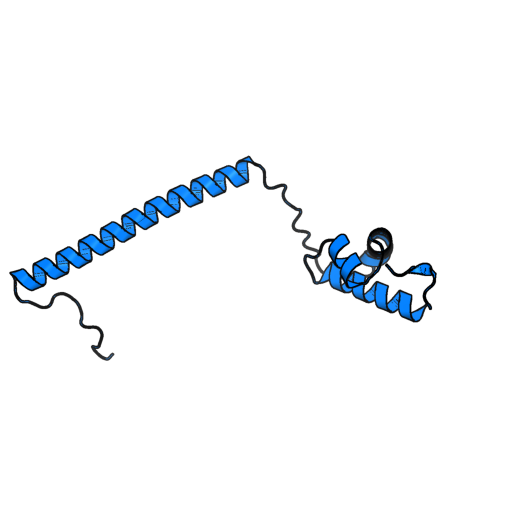 CA . ARG A 1 82 ? -1.395 5.936 20.399 1.00 97.88 82 ARG A CA 1
ATOM 672 C C . ARG A 1 82 ? -2.837 5.704 19.954 1.00 97.88 82 ARG A C 1
ATOM 674 O O . ARG A 1 82 ? -3.705 5.503 20.801 1.00 97.88 82 ARG A O 1
ATOM 681 N N . LEU A 1 83 ? -3.066 5.589 18.646 1.00 97.88 83 LEU A N 1
ATOM 682 C CA . LEU A 1 83 ? -4.391 5.362 18.064 1.00 97.88 83 LEU A CA 1
ATOM 683 C C . LEU A 1 83 ? -5.022 4.054 18.553 1.00 97.88 83 LEU A C 1
ATOM 685 O O . LEU A 1 83 ? -6.203 4.014 18.886 1.00 97.88 83 LEU A O 1
ATOM 689 N N . LYS A 1 84 ? -4.244 2.970 18.677 1.00 97.25 84 LYS A N 1
ATOM 690 C CA . LYS A 1 84 ? -4.749 1.712 19.253 1.00 97.25 84 LYS A CA 1
ATOM 691 C C . LYS A 1 84 ? -5.164 1.865 20.715 1.00 97.25 84 LYS A C 1
ATOM 693 O O . LYS A 1 84 ? -6.090 1.181 21.147 1.00 97.25 84 LYS A O 1
ATOM 698 N N . LYS A 1 85 ? -4.471 2.699 21.493 1.00 97.56 85 LYS A N 1
ATOM 699 C CA . LYS A 1 85 ? -4.827 2.971 22.891 1.00 97.56 85 LYS A CA 1
ATOM 700 C C . LYS A 1 85 ? -6.123 3.776 22.976 1.00 97.56 85 LYS A C 1
ATOM 702 O O . LYS A 1 85 ? -7.012 3.358 23.711 1.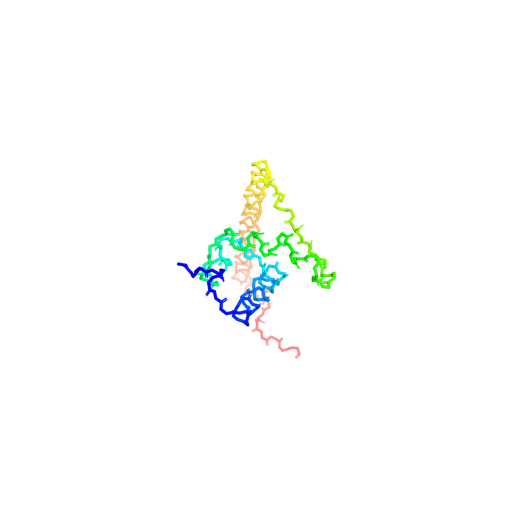00 97.56 85 LYS A O 1
ATOM 707 N N . GLU A 1 86 ? -6.238 4.849 22.198 1.00 97.06 86 GLU A N 1
ATOM 708 C CA . GLU A 1 86 ? -7.456 5.669 22.105 1.00 97.06 86 GLU A CA 1
ATOM 709 C C . GLU A 1 86 ? -8.655 4.815 21.674 1.00 97.06 86 GLU A C 1
ATOM 711 O O . GLU A 1 86 ? -9.683 4.799 22.343 1.00 97.06 86 GLU A O 1
ATOM 716 N N . LEU A 1 87 ? -8.485 3.981 20.643 1.00 97.56 87 LEU A N 1
ATOM 717 C CA . LEU A 1 87 ? -9.538 3.082 20.174 1.00 97.56 87 LEU A CA 1
ATOM 718 C C . LEU A 1 87 ? -10.002 2.099 21.257 1.00 97.56 87 LEU A C 1
ATOM 720 O O . LEU A 1 87 ? -11.193 1.817 21.361 1.00 97.56 87 LEU A O 1
ATOM 724 N N . ARG A 1 88 ? -9.083 1.549 22.059 1.00 97.44 88 ARG A N 1
ATOM 725 C CA . ARG A 1 88 ? -9.462 0.665 23.173 1.00 97.44 88 ARG A CA 1
ATOM 726 C C . ARG A 1 88 ? -10.248 1.412 24.246 1.00 97.44 88 ARG A C 1
ATOM 728 O O . ARG A 1 88 ? -11.211 0.858 24.761 1.00 97.44 88 ARG A O 1
ATOM 735 N N . GLN A 1 89 ? -9.846 2.639 24.571 1.00 97.69 89 GLN A N 1
ATOM 736 C CA . GLN A 1 89 ? -10.539 3.464 25.561 1.00 97.69 89 GLN A CA 1
ATOM 737 C C . GLN A 1 89 ? -11.954 3.813 25.103 1.00 97.69 89 GLN A C 1
ATOM 739 O O . GLN A 1 89 ? -12.895 3.622 25.866 1.00 97.69 89 GLN A O 1
ATOM 744 N N . GLU A 1 90 ? -12.122 4.230 23.848 1.00 97.06 90 GLU A N 1
ATOM 745 C CA . GLU A 1 90 ? -13.447 4.540 23.304 1.00 97.06 90 GLU A CA 1
ATOM 746 C C . GLU A 1 90 ? -14.338 3.298 23.209 1.00 97.06 90 GLU A C 1
ATOM 748 O O . GLU A 1 90 ? -15.518 3.367 23.541 1.00 97.06 90 GLU A O 1
ATOM 753 N N . LYS A 1 91 ? -13.783 2.132 22.850 1.00 97.44 91 LYS A N 1
ATOM 754 C CA . LYS A 1 91 ? -14.536 0.867 22.882 1.00 97.44 91 LYS A CA 1
ATOM 755 C C . LYS A 1 91 ? -15.001 0.505 24.291 1.00 97.44 91 LYS A C 1
ATOM 757 O O . LYS A 1 91 ? -16.170 0.191 24.466 1.00 97.44 91 LYS A O 1
ATOM 762 N N . MET A 1 92 ? -14.114 0.597 25.282 1.00 97.38 92 MET A N 1
ATOM 763 C CA . MET A 1 92 ? -14.457 0.331 26.682 1.00 97.38 92 MET A CA 1
ATOM 764 C C . MET A 1 92 ? -15.513 1.314 27.197 1.00 97.38 92 MET A C 1
ATOM 766 O O . MET A 1 92 ? -16.434 0.923 27.905 1.00 97.38 92 MET A O 1
ATOM 770 N N . ARG A 1 93 ? -15.403 2.593 26.821 1.00 96.88 93 ARG A N 1
ATOM 771 C CA . ARG A 1 93 ? -16.399 3.612 27.156 1.00 96.88 93 ARG A CA 1
ATOM 772 C C . ARG A 1 93 ? -17.753 3.290 26.531 1.00 96.88 93 ARG A C 1
ATOM 774 O O . ARG A 1 93 ? -18.760 3.384 27.220 1.00 96.88 93 ARG A O 1
ATOM 781 N N . ALA A 1 94 ? -17.780 2.922 25.253 1.00 96.38 94 ALA A N 1
ATOM 782 C CA . ALA A 1 94 ? -19.007 2.552 24.560 1.00 96.38 94 ALA A CA 1
ATOM 783 C C . ALA A 1 94 ? -19.666 1.319 25.196 1.00 96.38 94 ALA A C 1
ATOM 785 O O . ALA A 1 94 ? -20.868 1.335 25.430 1.00 96.38 94 ALA A O 1
ATOM 786 N N . GLU A 1 95 ? -18.879 0.297 25.534 1.00 96.44 95 GLU A N 1
ATOM 787 C CA . GLU A 1 95 ? -19.356 -0.909 26.219 1.00 96.44 95 GLU A CA 1
ATOM 788 C C . GLU A 1 95 ? -19.928 -0.584 27.604 1.00 96.44 95 GLU A C 1
ATOM 790 O O . GLU A 1 95 ? -21.045 -0.982 27.912 1.00 96.44 95 GLU A O 1
ATOM 795 N N . ALA A 1 96 ? -19.228 0.230 28.401 1.00 96.44 96 ALA A N 1
ATOM 796 C CA . ALA A 1 96 ? -19.717 0.662 29.709 1.00 96.44 96 ALA A CA 1
ATOM 797 C C . ALA A 1 96 ? -21.026 1.468 29.617 1.00 96.44 96 ALA A C 1
ATOM 799 O O . ALA A 1 96 ? -21.894 1.333 30.477 1.00 96.44 96 ALA A O 1
ATOM 800 N N . LEU A 1 97 ? -21.179 2.303 28.582 1.00 94.38 97 LEU A N 1
ATOM 801 C CA . LEU A 1 97 ? -22.424 3.029 28.331 1.00 94.38 97 LEU A CA 1
ATOM 802 C C . LEU A 1 97 ? -23.562 2.084 27.925 1.00 94.38 97 LEU A C 1
ATOM 804 O O . LEU A 1 97 ? -24.681 2.302 28.380 1.00 94.38 97 LEU A O 1
ATOM 808 N N . ASP A 1 98 ? -23.290 1.047 27.125 1.00 93.44 98 ASP A N 1
ATOM 809 C CA . ASP A 1 98 ? -24.292 0.030 26.765 1.00 93.44 98 ASP A CA 1
ATOM 810 C C . ASP A 1 98 ? -24.740 -0.740 28.016 1.00 93.44 98 ASP A C 1
ATOM 812 O O . ASP A 1 98 ? -25.931 -0.785 28.309 1.00 93.44 98 ASP A O 1
ATOM 816 N N . THR A 1 99 ? -23.798 -1.200 28.850 1.00 93.69 99 THR A N 1
ATOM 817 C CA . THR A 1 99 ? -24.125 -1.859 30.127 1.00 93.69 99 THR A CA 1
ATOM 818 C C . THR A 1 99 ? -24.922 -0.951 31.065 1.00 93.69 99 THR A C 1
ATOM 820 O O . THR A 1 99 ? -25.836 -1.406 31.745 1.00 93.69 99 THR A O 1
ATOM 823 N N . MET A 1 100 ? -24.603 0.346 31.125 1.00 93.50 100 MET A N 1
ATOM 824 C CA . MET A 1 100 ? -25.354 1.293 31.955 1.00 93.50 100 MET A CA 1
ATOM 825 C C . MET A 1 100 ? -26.802 1.453 31.474 1.00 93.50 100 MET A C 1
ATOM 827 O O . MET A 1 100 ? -27.698 1.633 32.300 1.00 93.50 100 MET A O 1
ATOM 831 N N . ILE A 1 101 ? -27.033 1.385 30.159 1.00 91.94 101 ILE A N 1
ATOM 832 C CA . ILE A 1 101 ? -28.384 1.371 29.593 1.00 91.94 101 ILE A CA 1
ATOM 833 C C . ILE A 1 101 ? -29.103 0.095 30.026 1.00 91.94 101 ILE A C 1
ATOM 835 O O . ILE A 1 101 ? -30.201 0.207 30.562 1.00 91.94 101 ILE A O 1
ATOM 839 N N . ASP A 1 102 ? -28.476 -1.075 29.881 1.00 90.88 102 ASP A N 1
ATOM 840 C CA .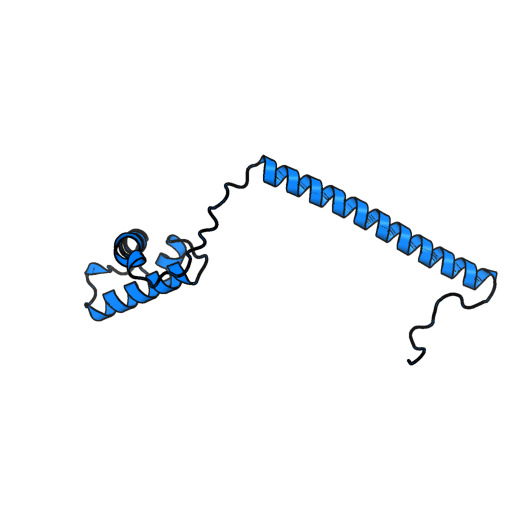 ASP A 1 102 ? -29.076 -2.359 30.269 1.00 90.88 102 ASP A CA 1
ATOM 841 C C . ASP A 1 102 ? -29.503 -2.356 31.750 1.00 90.88 102 ASP A C 1
ATOM 843 O O . ASP A 1 102 ? -30.652 -2.653 32.074 1.00 90.88 102 ASP A O 1
ATOM 847 N N . VAL A 1 103 ? -28.621 -1.899 32.650 1.00 93.12 103 VAL A N 1
ATOM 848 C CA . VAL A 1 103 ? -28.924 -1.774 34.088 1.00 93.12 103 VAL A CA 1
ATOM 849 C C . VAL A 1 103 ? -30.097 -0.819 34.340 1.00 93.12 103 VAL A C 1
ATOM 851 O O . VAL A 1 103 ? -30.954 -1.096 35.178 1.00 93.12 103 VAL A O 1
ATOM 854 N N . ALA A 1 104 ? -30.168 0.310 33.630 1.00 90.62 104 ALA A N 1
ATOM 855 C CA . ALA A 1 104 ? -31.273 1.253 33.782 1.00 90.62 104 ALA A CA 1
ATOM 856 C C . ALA A 1 104 ? -32.607 0.669 33.283 1.00 90.62 104 ALA A C 1
ATOM 858 O O . ALA A 1 104 ? -33.638 0.858 33.933 1.00 90.62 104 ALA A O 1
ATOM 859 N N . GLU A 1 105 ? -32.600 -0.054 32.160 1.00 91.31 105 GLU A N 1
ATOM 860 C CA . GLU A 1 105 ? -33.793 -0.733 31.649 1.00 91.31 105 GLU A CA 1
ATOM 861 C C . GLU A 1 105 ? -34.290 -1.800 32.636 1.00 91.31 105 GLU A C 1
ATOM 863 O O . GLU A 1 105 ? -35.490 -1.8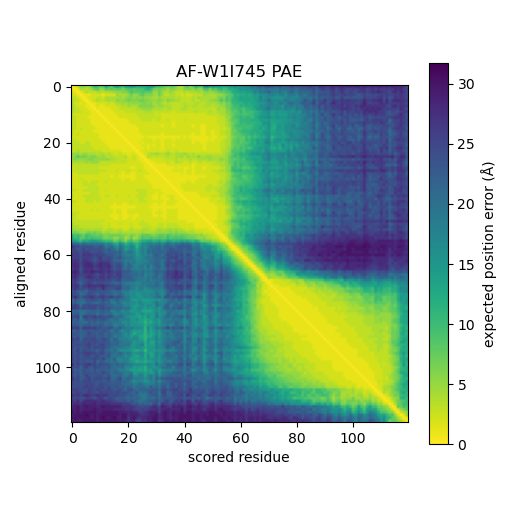54 32.908 1.00 91.31 105 GLU A O 1
ATOM 868 N N . GLU A 1 106 ? -33.384 -2.581 33.236 1.00 90.62 106 GLU A N 1
ATOM 869 C CA . GLU A 1 106 ? -33.714 -3.579 34.263 1.00 90.62 106 GLU A CA 1
ATOM 870 C C . GLU A 1 106 ? -34.286 -2.947 35.541 1.00 90.62 106 GLU A C 1
ATOM 872 O O . GLU A 1 106 ? -35.297 -3.413 36.069 1.00 90.62 106 GLU A O 1
ATOM 877 N N . MET A 1 107 ? -33.671 -1.870 36.042 1.00 91.56 107 MET A N 1
ATOM 878 C CA . MET A 1 107 ? -34.075 -1.237 37.304 1.00 91.56 107 MET A CA 1
ATOM 879 C C . MET A 1 107 ? -35.402 -0.480 37.208 1.00 91.56 107 MET A C 1
ATOM 881 O O . MET A 1 107 ? -36.191 -0.494 38.155 1.00 91.56 107 MET A O 1
ATOM 885 N N . PHE A 1 108 ? -35.636 0.219 36.096 1.00 90.88 108 PHE A N 1
ATOM 886 C CA . PHE A 1 108 ? -36.798 1.098 35.935 1.00 90.88 108 PHE A CA 1
ATOM 887 C C . PHE A 1 108 ? -37.901 0.492 35.060 1.00 90.88 108 PHE A C 1
ATOM 889 O O . PHE A 1 108 ? -38.981 1.074 34.960 1.00 90.88 108 PHE A O 1
ATOM 896 N N . ASN A 1 109 ? -37.652 -0.669 34.442 1.00 87.81 109 ASN A N 1
ATOM 897 C CA . ASN A 1 109 ? -38.587 -1.390 33.577 1.00 87.81 109 ASN A CA 1
ATOM 898 C C . ASN A 1 109 ? -39.165 -0.511 32.444 1.00 87.81 109 ASN A C 1
ATOM 900 O O . ASN A 1 109 ? -40.325 -0.649 32.046 1.00 87.81 109 ASN A O 1
ATOM 904 N N . ILE A 1 110 ? -38.347 0.421 31.942 1.00 86.19 110 ILE A N 1
ATOM 905 C CA . ILE A 1 110 ? -38.653 1.324 30.826 1.00 86.19 110 ILE A CA 1
ATOM 906 C C . ILE A 1 110 ? -37.650 1.095 29.689 1.00 86.19 110 ILE A C 1
ATOM 908 O O . ILE A 1 110 ? -36.454 1.011 29.952 1.00 86.19 110 ILE A O 1
ATOM 912 N N . PRO A 1 111 ? -38.096 1.025 28.422 1.00 82.19 111 PRO A N 1
ATOM 913 C CA . PRO A 1 111 ? -37.187 0.897 27.290 1.00 82.19 111 PRO A CA 1
ATOM 914 C C . PRO A 1 111 ? -36.515 2.246 27.004 1.00 82.19 111 PRO A C 1
ATOM 916 O O . PRO A 1 111 ? -37.180 3.210 26.617 1.00 82.19 111 PRO A O 1
ATOM 919 N N . VAL A 1 112 ? -35.198 2.313 27.172 1.00 81.56 112 VAL A N 1
ATOM 920 C CA . VAL A 1 112 ? -34.371 3.497 26.897 1.00 81.56 112 VAL A CA 1
ATOM 921 C C . VAL A 1 112 ? -33.719 3.380 25.516 1.00 81.56 112 VAL A C 1
ATOM 923 O O . VAL A 1 112 ? -33.621 4.364 24.777 1.00 81.56 112 VAL A O 1
ATOM 926 N N . ARG A 1 113 ? -33.313 2.171 25.115 1.00 80.88 113 ARG A N 1
ATOM 927 C CA . ARG A 1 113 ? -32.709 1.894 23.811 1.00 80.88 113 ARG A CA 1
ATOM 928 C C . ARG A 1 113 ? -33.770 1.965 22.712 1.00 80.88 113 ARG A C 1
ATOM 930 O O . ARG A 1 113 ? -34.831 1.339 22.780 1.00 80.88 113 ARG A O 1
ATOM 937 N N . LYS A 1 114 ? -33.478 2.688 21.624 1.00 74.75 114 LYS A N 1
ATOM 938 C CA . LYS A 1 114 ? -34.315 2.620 20.416 1.00 74.75 114 LYS A CA 1
ATOM 939 C C . LYS A 1 114 ? -34.258 1.198 19.855 1.00 74.75 114 LYS A C 1
ATOM 941 O O . LYS A 1 114 ? -33.186 0.722 19.489 1.00 74.75 114 LYS A O 1
ATOM 946 N N . LYS A 1 115 ? -35.411 0.536 19.740 1.00 70.50 115 LYS A N 1
ATOM 947 C CA . LYS A 1 115 ? -35.509 -0.770 19.079 1.00 70.50 115 LYS A CA 1
ATOM 948 C C . LYS A 1 115 ? -35.128 -0.614 17.604 1.00 70.50 115 LYS A C 1
ATOM 950 O O . LYS A 1 115 ? -35.667 0.253 16.912 1.00 70.50 115 LYS A O 1
ATOM 955 N N . ALA A 1 116 ? -34.196 -1.437 17.126 1.00 58.81 116 ALA A N 1
ATOM 956 C CA . ALA A 1 116 ? -33.841 -1.501 15.713 1.00 58.81 116 ALA A CA 1
ATOM 957 C C . ALA A 1 116 ? -35.076 -1.971 14.923 1.00 58.81 116 ALA A C 1
ATOM 959 O O . ALA A 1 116 ? -35.414 -3.150 14.948 1.00 58.81 116 ALA A O 1
ATOM 960 N N . GLY A 1 117 ? -35.806 -1.040 14.300 1.00 57.25 117 GLY A N 1
ATOM 961 C CA . GLY A 1 117 ? -37.014 -1.378 13.541 1.00 57.25 117 GLY A CA 1
ATOM 962 C C . GLY A 1 117 ? -38.123 -0.328 13.474 1.00 57.25 117 GLY A C 1
ATOM 963 O O . GLY A 1 117 ? -39.118 -0.582 12.797 1.00 57.25 117 GLY A O 1
ATOM 964 N N . THR A 1 118 ? -38.007 0.843 14.110 1.00 48.19 118 THR A N 1
ATOM 965 C CA . THR A 1 118 ? -38.994 1.908 13.864 1.00 48.19 118 THR A CA 1
ATOM 966 C C . THR A 1 118 ? -38.780 2.465 12.455 1.00 48.19 118 THR A C 1
ATOM 968 O O . THR A 1 118 ? -37.834 3.215 12.220 1.00 48.19 118 THR A O 1
ATOM 971 N N . LYS A 1 119 ? -39.625 2.017 11.515 1.00 53.22 119 LYS A N 1
ATOM 972 C CA . LYS A 1 119 ? -39.704 2.474 10.120 1.00 53.22 119 LYS A CA 1
ATOM 973 C C . LYS A 1 119 ? -39.642 4.007 10.061 1.00 53.22 119 LYS A C 1
ATOM 975 O O . LYS A 1 119 ? -40.372 4.659 10.807 1.00 53.22 119 LYS A O 1
ATOM 980 N N . GLN A 1 120 ? -38.765 4.540 9.206 1.00 55.00 120 GLN A N 1
ATOM 981 C CA . GLN A 1 120 ? -38.935 5.897 8.679 1.00 55.00 120 GLN A CA 1
ATOM 982 C C . GLN A 1 120 ? -40.108 5.924 7.704 1.00 55.00 120 GLN A C 1
ATOM 984 O O . GLN A 1 120 ? -40.341 4.875 7.055 1.00 55.00 120 GLN A O 1
#

Sequence (120 aa):
MIKFQSLPRHKRQAIRDEVLRMYAETDMSYGEIAEVNGVQLRTVEYIIRNFASELPETPIMRKKKQDVSEEDYNALRAEITRLKKELRQEKMRAEALDTMIDVAEEMFNIPVRKKAGTKQ

Mean predicted aligned error: 14.02 Å

Secondary structure (DSSP, 8-state):
---GGGS-HHHHHHHHHHHHHHHHH----HHHHHHHTT--HHHHHHHHHHHGGGS--------------HHHHHHHHHHHHHHHHHHHHHHHHHHHHHHHHHHHHHHH----SPPTT---

Foldseek 3Di:
DDPLVPDDPVLNVVLLVQLLCCVLPHPDDLVRSCVVSVHDSVSSVVSCVPCNVVPDCPPPPPPPVPVCPVVNVVVVVVVVVVVVVVVVVVVVVVVVVVVVQVVCCVVVVDRPDDPPDPDD